Protein AF-0000000087414644 (afdb_homodimer)

Solvent-accessible surface area (backbone atoms only — not comparable to full-atom values): 8503 Å² total; per-residue (Å²): 113,46,77,43,78,30,45,69,68,51,46,52,49,50,47,50,51,42,51,56,50,46,52,53,48,53,55,55,66,68,45,79,85,58,54,67,71,58,48,52,53,49,48,51,51,44,53,54,42,49,58,56,45,50,76,70,46,53,71,77,68,46,52,81,67,62,72,77,77,73,81,121,115,48,79,45,80,29,45,67,68,53,47,52,49,50,48,51,49,44,50,55,49,46,52,51,48,53,56,54,67,68,46,81,84,57,54,68,70,58,48,51,53,49,49,52,49,46,52,54,42,49,56,55,45,50,76,73,46,52,72,76,69,46,52,83,66,61,71,77,76,74,80,120

pLDDT: mean 89.28, std 12.66, range [32.34, 97.5]

Sequence (144 aa):
MMGFLFSARECSEIKYLIRKELEEVLFDLSDYRTDEMVRKAMEQRYHILFKMYARFVSPKELTKYIRNKKYKMMGFLFSARECSEIKYLIRKELEEVLFDLSDYRTDEMVRKAMEQRYHILFKMYARFVSPKELTKYIRNKKYK

Nearest PDB structures (foldseek):
  5gmk-assembly1_H  TM=8.051E-01  e=3.259E-01  Saccharomyces cerevisiae S288C
  7xnj-assembly1_A  TM=7.119E-01  e=2.516E+00  Pseudomonas aeruginosa PAO1
  5yzg-assembly1_y  TM=8.147E-01  e=5.415E+00  Homo sapiens
  8eqh-assembly1_B  TM=7.628E-01  e=6.559E+00  Homo sapiens
  5gmk-assembly1_H  TM=8.059E-01  e=3.269E-01  Saccharomyces cerevisiae S288C

Secondary structure (DSSP, 8-state):
-EEEEE-HHHHHHHHHHHHHHHHHHHHHHT-TTS-HHHHHHHHHHHHHHHHHHHTTS-HHHHGGG-------/-EEEEE-HHHHHHHHHHHHHHHHHHHHHHT-TTS-HHHHHHHHHHHHHHHHHHHTTS-HHHHGGG-------

Foldseek 3Di:
DDDDDDDPVRLVVVLVVLVVVLVVLVVVLVDPVDDPVVNVVSVVVNVVSLVVNPVNDPPVVSVVRDDDPPPD/DDDDDDDPVRLVVVLVVLVVVLVVLVVVLVDPVDDPVVNVVSVVVNVVSLVVNPVNDPPVVSVVNDDDPPPD

Radius of gyration: 17.21 Å; Cα contacts (8 Å, |Δi|>4): 95; chains: 2; bounding box: 34×58×40 Å

Organism: NCBI:txid267746

Structure (mmCIF, N/CA/C/O backbone):
data_AF-0000000087414644-model_v1
#
loop_
_entity.id
_entity.type
_entity.pdbx_description
1 polymer 'Uncharacterized protein'
#
loop_
_atom_site.group_PDB
_atom_site.id
_atom_site.type_symbol
_atom_site.label_atom_id
_atom_site.label_alt_id
_atom_site.label_comp_id
_atom_site.label_asym_id
_atom_site.label_entity_id
_atom_site.label_seq_id
_atom_site.pdbx_PDB_ins_code
_atom_site.Cartn_x
_atom_site.Cartn_y
_atom_site.Cartn_z
_atom_site.occupancy
_atom_site.B_iso_or_equiv
_atom_site.auth_seq_id
_atom_site.auth_comp_id
_atom_site.auth_asym_id
_atom_site.auth_atom_id
_atom_site.pdbx_PDB_model_num
ATOM 1 N N . MET A 1 1 ? -16.469 8.625 -5.625 1 84.06 1 MET A N 1
ATOM 2 C CA . MET A 1 1 ? -16.188 7.68 -4.543 1 84.06 1 MET A CA 1
ATOM 3 C C . MET A 1 1 ? -16.406 6.246 -5.004 1 84.06 1 MET A C 1
ATOM 5 O O . MET A 1 1 ? -17.234 5.992 -5.887 1 84.06 1 MET A O 1
ATOM 9 N N . MET A 1 2 ? -15.406 5.477 -4.629 1 84 2 MET A N 1
ATOM 10 C CA . MET A 1 2 ? -15.523 4.074 -5.004 1 84 2 MET A CA 1
ATOM 11 C C . MET A 1 2 ? -15.57 3.182 -3.768 1 84 2 MET A C 1
ATOM 13 O O . MET A 1 2 ? -14.828 3.4 -2.809 1 84 2 MET A O 1
ATOM 17 N N . GLY A 1 3 ? -16.469 2.193 -3.826 1 89.31 3 GLY A N 1
ATOM 18 C CA . GLY A 1 3 ? -16.656 1.243 -2.74 1 89.31 3 GLY A CA 1
ATOM 19 C C . GLY A 1 3 ? -15.938 -0.076 -2.98 1 89.31 3 GLY A C 1
ATOM 20 O O . GLY A 1 3 ? -15.961 -0.604 -4.094 1 89.31 3 GLY A O 1
ATOM 21 N N . PHE A 1 4 ? -15.281 -0.47 -1.993 1 87.56 4 PHE A N 1
ATOM 22 C CA . PHE A 1 4 ? -14.586 -1.749 -2.094 1 87.56 4 PHE A CA 1
ATOM 23 C C . PHE A 1 4 ? -14.93 -2.646 -0.912 1 87.56 4 PHE A C 1
ATOM 25 O O . PHE A 1 4 ? -15.156 -2.162 0.199 1 87.56 4 PHE A O 1
ATOM 32 N N . LEU A 1 5 ? -15.086 -3.902 -1.254 1 90.31 5 LEU A N 1
ATOM 33 C CA . LEU A 1 5 ? -15.219 -4.918 -0.216 1 90.31 5 LEU A CA 1
ATOM 34 C C . LEU A 1 5 ? -13.93 -5.715 -0.064 1 90.31 5 LEU A C 1
ATOM 36 O O . LEU A 1 5 ? -13.414 -6.273 -1.038 1 90.31 5 LEU A O 1
ATOM 40 N N . PHE A 1 6 ? -13.422 -5.688 1.064 1 91.81 6 PHE A N 1
ATOM 41 C CA . PHE A 1 6 ? -12.18 -6.402 1.324 1 91.81 6 PHE A CA 1
ATOM 42 C C . PHE A 1 6 ? -12.367 -7.441 2.424 1 91.81 6 PHE A C 1
ATOM 44 O O . PHE A 1 6 ? -13.094 -7.199 3.395 1 91.81 6 PHE A O 1
ATOM 51 N N . SER A 1 7 ? -11.688 -8.555 2.182 1 93.56 7 SER A N 1
ATOM 52 C CA . SER A 1 7 ? -11.625 -9.539 3.258 1 93.56 7 SER A CA 1
ATOM 53 C C . SER A 1 7 ? -10.75 -9.047 4.406 1 93.56 7 SER A C 1
ATOM 55 O O . SER A 1 7 ? -10.055 -8.031 4.277 1 93.56 7 SER A O 1
ATOM 57 N N . ALA A 1 8 ? -10.836 -9.797 5.508 1 93.5 8 ALA A N 1
ATOM 58 C CA . ALA A 1 8 ? -10 -9.438 6.648 1 93.5 8 ALA A CA 1
ATOM 59 C C . ALA A 1 8 ? -8.523 -9.438 6.273 1 93.5 8 ALA A C 1
ATOM 61 O O . ALA A 1 8 ? -7.77 -8.547 6.676 1 93.5 8 ALA A O 1
ATOM 62 N N . ARG A 1 9 ? -8.117 -10.445 5.555 1 93.75 9 ARG A N 1
ATOM 63 C CA . ARG A 1 9 ? -6.727 -10.57 5.129 1 93.75 9 ARG A CA 1
ATOM 64 C C . ARG A 1 9 ? -6.328 -9.414 4.219 1 93.75 9 ARG A C 1
ATOM 66 O O . ARG A 1 9 ? -5.254 -8.828 4.383 1 93.75 9 ARG A O 1
ATOM 73 N N . GLU A 1 10 ? -7.219 -9.047 3.297 1 94.44 10 GLU A N 1
ATOM 74 C CA . GLU A 1 10 ? -6.969 -7.926 2.396 1 94.44 10 GLU A CA 1
ATOM 75 C C . GLU A 1 10 ? -6.887 -6.609 3.164 1 94.44 10 GLU A C 1
ATOM 77 O O . GLU A 1 10 ? -6.055 -5.754 2.854 1 94.44 10 GLU A O 1
ATOM 82 N N . CYS A 1 11 ? -7.762 -6.484 4.137 1 93.94 11 CYS A N 1
ATOM 83 C CA . CYS A 1 11 ? -7.746 -5.281 4.965 1 93.94 11 CYS A CA 1
ATOM 84 C C . CYS A 1 11 ? -6.422 -5.148 5.707 1 93.94 11 CYS A C 1
ATOM 86 O O . CYS A 1 11 ? -5.859 -4.059 5.793 1 93.94 11 CYS A O 1
ATOM 88 N N . SER A 1 12 ? -6 -6.266 6.195 1 95.44 12 SER A N 1
ATOM 89 C CA . SER A 1 12 ? -4.723 -6.262 6.898 1 95.44 12 SER A CA 1
ATOM 90 C C . SER A 1 12 ? -3.58 -5.875 5.965 1 95.44 12 SER A C 1
ATOM 92 O O . SER A 1 12 ? -2.666 -5.148 6.363 1 95.44 12 SER A O 1
ATOM 94 N N . GLU A 1 13 ? -3.645 -6.301 4.699 1 95.44 13 GLU A N 1
ATOM 95 C CA . GLU A 1 13 ? -2.615 -5.965 3.723 1 95.44 13 GLU A CA 1
ATOM 96 C C . GLU A 1 13 ? -2.641 -4.477 3.383 1 95.44 13 GLU A C 1
ATOM 98 O O . GLU A 1 13 ? -1.592 -3.832 3.312 1 95.44 13 GLU A O 1
ATOM 103 N N . ILE A 1 14 ? -3.793 -3.918 3.219 1 95.81 14 ILE A N 1
ATOM 104 C CA . ILE A 1 14 ? -3.912 -2.5 2.9 1 95.81 14 I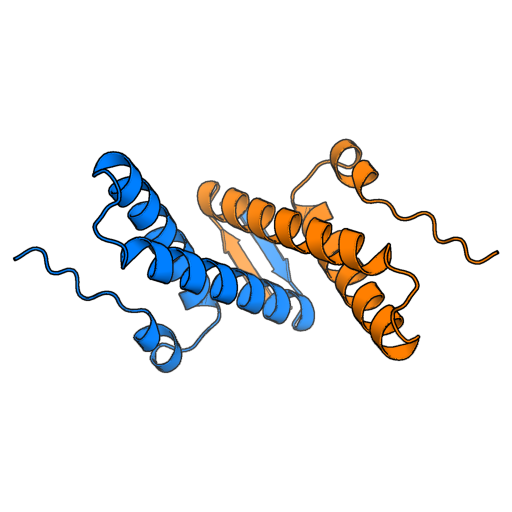LE A CA 1
ATOM 105 C C . ILE A 1 14 ? -3.369 -1.663 4.059 1 95.81 14 ILE A C 1
ATOM 107 O O . ILE A 1 14 ? -2.605 -0.719 3.844 1 95.81 14 ILE A O 1
ATOM 111 N N . LYS A 1 15 ? -3.799 -2.07 5.215 1 96.81 15 LYS A N 1
ATOM 112 C CA . LYS A 1 15 ? -3.299 -1.396 6.41 1 96.81 15 LYS A CA 1
ATOM 113 C C . LYS A 1 15 ? -1.773 -1.386 6.438 1 96.81 15 LYS A C 1
ATOM 115 O O . LYS A 1 15 ? -1.158 -0.35 6.699 1 96.81 15 LYS A O 1
ATOM 120 N N . TYR A 1 16 ? -1.232 -2.574 6.148 1 97.44 16 TYR A N 1
ATOM 121 C CA . TYR A 1 16 ? 0.219 -2.713 6.145 1 97.44 16 TYR A CA 1
ATOM 122 C C . TYR A 1 16 ? 0.853 -1.802 5.098 1 97.44 16 TYR A C 1
ATOM 124 O O . TYR A 1 16 ? 1.826 -1.102 5.383 1 97.44 16 TYR A O 1
ATOM 132 N N . LEU A 1 17 ? 0.325 -1.744 3.941 1 97.31 17 LEU A N 1
ATOM 133 C CA . LEU A 1 17 ? 0.856 -0.947 2.842 1 97.31 17 LEU A CA 1
ATOM 134 C C . LEU A 1 17 ? 0.779 0.542 3.162 1 97.31 17 LEU A C 1
ATOM 136 O O . LEU A 1 17 ? 1.732 1.284 2.914 1 97.31 17 LEU A O 1
ATOM 140 N N . ILE A 1 18 ? -0.347 0.917 3.725 1 97.5 18 ILE A N 1
ATOM 141 C CA . ILE A 1 18 ? -0.515 2.322 4.074 1 97.5 18 ILE A CA 1
ATOM 142 C C . ILE A 1 18 ? 0.5 2.713 5.145 1 97.5 18 ILE A C 1
ATOM 144 O O . ILE A 1 18 ? 1.167 3.744 5.031 1 97.5 18 ILE A O 1
ATOM 148 N N . ARG A 1 19 ? 0.61 1.85 6.133 1 96.62 19 ARG A N 1
ATOM 149 C CA . ARG A 1 19 ? 1.532 2.123 7.23 1 96.62 19 ARG A CA 1
ATOM 150 C C . ARG A 1 19 ? 2.963 2.264 6.723 1 96.62 19 ARG A C 1
ATOM 152 O O . ARG A 1 19 ? 3.664 3.211 7.082 1 96.62 19 ARG A O 1
ATOM 159 N N . LYS A 1 20 ? 3.385 1.41 5.926 1 96.44 20 LYS A N 1
ATOM 160 C CA . LYS A 1 20 ? 4.73 1.434 5.355 1 96.44 20 LYS A CA 1
ATOM 161 C C . LYS A 1 20 ? 4.977 2.725 4.582 1 96.44 20 LYS A C 1
ATOM 163 O O . LYS A 1 20 ? 6.031 3.348 4.723 1 96.44 20 LYS A O 1
ATOM 168 N N . GLU A 1 21 ? 4.043 3.121 3.799 1 96.06 21 GLU A N 1
ATOM 169 C CA . GLU A 1 21 ? 4.184 4.328 2.986 1 96.06 21 GLU A CA 1
ATOM 170 C C . GLU A 1 21 ? 4.156 5.582 3.854 1 96.06 21 GLU A C 1
ATOM 172 O O . GLU A 1 21 ? 4.914 6.523 3.617 1 96.06 21 GLU A O 1
ATOM 177 N N . LEU A 1 22 ? 3.221 5.504 4.805 1 95.88 22 LEU A N 1
ATOM 178 C CA . LEU A 1 22 ? 3.111 6.633 5.723 1 95.88 22 LEU A CA 1
ATOM 179 C C . LEU A 1 22 ? 4.43 6.867 6.457 1 95.88 22 LEU A C 1
ATOM 181 O O . LEU A 1 22 ? 4.898 8 6.555 1 95.88 22 LEU A O 1
ATOM 185 N N . GLU A 1 23 ? 5.09 5.867 6.855 1 95.31 23 GLU A N 1
ATOM 186 C CA . GLU A 1 23 ? 6.375 5.965 7.543 1 95.31 23 GLU A CA 1
ATOM 187 C C . GLU A 1 23 ? 7.465 6.488 6.609 1 95.31 23 GLU A C 1
ATOM 189 O O . GLU A 1 23 ? 8.32 7.273 7.02 1 95.31 23 GLU A O 1
ATOM 194 N N . GLU A 1 24 ? 7.418 6.059 5.426 1 94.94 24 GLU A N 1
ATOM 195 C CA . GLU A 1 24 ? 8.383 6.531 4.438 1 94.94 24 GLU A CA 1
ATOM 196 C C . GLU A 1 24 ? 8.227 8.031 4.191 1 94.94 24 GLU A C 1
ATOM 198 O O . GLU A 1 24 ? 9.219 8.758 4.145 1 94.94 24 GLU A O 1
ATOM 203 N N . VAL A 1 25 ? 7.008 8.445 4.066 1 94.56 25 VAL A N 1
ATOM 204 C CA . VAL A 1 25 ? 6.746 9.859 3.807 1 94.56 25 VAL A CA 1
ATOM 205 C C . VAL A 1 25 ? 7.148 10.688 5.023 1 94.56 25 VAL A C 1
ATOM 207 O O . VAL A 1 25 ? 7.754 11.75 4.883 1 94.56 25 VAL A O 1
ATOM 210 N N . LEU A 1 26 ? 6.848 10.219 6.172 1 91.75 26 LEU A N 1
ATOM 211 C CA . LEU A 1 26 ? 7.207 10.914 7.402 1 91.75 26 LEU A CA 1
ATOM 212 C C . LEU A 1 26 ? 8.719 11.062 7.523 1 91.75 26 LEU A C 1
ATOM 214 O O . LEU A 1 26 ? 9.219 12.117 7.926 1 91.75 26 LEU A O 1
ATOM 218 N N . PHE A 1 27 ? 9.32 10 7.188 1 92.94 27 PHE A N 1
ATOM 219 C CA . PHE A 1 27 ? 10.781 10.031 7.227 1 92.94 27 PHE A CA 1
ATOM 220 C C . PHE A 1 27 ? 11.328 11.078 6.273 1 92.94 27 PHE A C 1
ATOM 222 O O . PHE A 1 27 ? 12.227 11.844 6.633 1 92.94 27 PHE A O 1
ATOM 229 N N . ASP A 1 28 ? 10.836 11.133 5.094 1 92.62 28 ASP A N 1
ATOM 230 C CA . ASP A 1 28 ? 11.273 12.094 4.082 1 92.62 28 ASP A CA 1
ATOM 231 C C . ASP A 1 28 ? 10.984 13.523 4.516 1 92.62 28 ASP A C 1
ATOM 233 O O . ASP A 1 28 ? 11.75 14.438 4.211 1 92.62 28 ASP A O 1
ATOM 237 N N . LEU A 1 29 ? 9.875 13.68 5.129 1 90.44 29 LEU A N 1
ATOM 238 C CA . LEU A 1 29 ? 9.445 15.008 5.562 1 90.44 29 LEU A CA 1
ATOM 239 C C . LEU A 1 29 ? 10.336 15.523 6.691 1 90.44 29 LEU A C 1
ATOM 241 O O . LEU A 1 29 ? 10.398 16.734 6.938 1 90.44 29 LEU A O 1
ATOM 245 N N . SER A 1 30 ? 10.945 14.625 7.328 1 86.56 30 SER A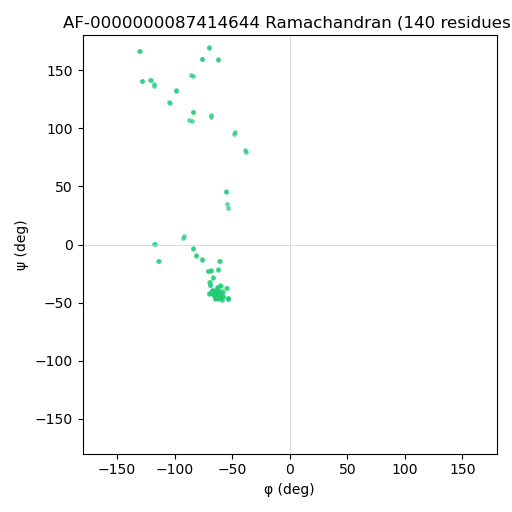 N 1
ATOM 246 C CA . SER A 1 30 ? 11.836 15.016 8.414 1 86.56 30 SER A CA 1
ATOM 247 C C . SER A 1 30 ? 13.148 15.57 7.875 1 86.56 30 SER A C 1
ATOM 249 O O . SER A 1 30 ? 13.922 16.188 8.609 1 86.56 30 SER A O 1
ATOM 251 N N . ASP A 1 31 ? 13.352 15.336 6.551 1 80.44 31 ASP A N 1
ATOM 252 C CA . ASP A 1 31 ? 14.531 15.875 5.887 1 80.44 31 ASP A CA 1
ATOM 253 C C . ASP A 1 31 ? 14.305 17.312 5.438 1 80.44 31 ASP A C 1
ATOM 255 O O . ASP A 1 31 ? 13.523 17.562 4.523 1 80.44 31 ASP A O 1
ATOM 259 N N . TYR A 1 32 ? 14.992 18.234 5.98 1 75 32 TYR A N 1
ATOM 260 C CA . TYR A 1 32 ? 14.773 19.672 5.805 1 75 32 TYR A CA 1
ATOM 261 C C . TYR A 1 32 ? 15.453 20.172 4.539 1 75 32 TYR A C 1
ATOM 263 O O . TYR A 1 32 ? 15.258 21.312 4.133 1 75 32 TYR A O 1
ATOM 271 N N . ARG A 1 33 ? 16.141 19.312 3.918 1 83.31 33 ARG A N 1
ATOM 272 C CA . ARG A 1 33 ? 16.906 19.812 2.779 1 83.31 33 ARG A CA 1
ATOM 273 C C . ARG A 1 33 ? 16.109 19.703 1.487 1 83.31 33 ARG A C 1
ATOM 275 O O . ARG A 1 33 ? 16.609 20.047 0.412 1 83.31 33 ARG A O 1
ATOM 282 N N . THR A 1 34 ? 14.82 19.328 1.637 1 83.12 34 THR A N 1
ATOM 283 C CA . THR A 1 34 ? 14 19.203 0.44 1 83.12 34 THR A CA 1
ATOM 284 C C . THR A 1 34 ? 13.398 20.547 0.042 1 83.12 34 THR A C 1
ATOM 286 O O . THR A 1 34 ? 13.148 21.391 0.896 1 83.12 34 THR A O 1
ATOM 289 N N . ASP A 1 35 ? 13.219 20.859 -1.224 1 89.25 35 ASP A N 1
ATOM 290 C CA . ASP A 1 35 ? 12.602 22.094 -1.708 1 89.25 35 ASP A CA 1
ATOM 291 C C . ASP A 1 35 ? 11.148 22.203 -1.239 1 89.25 35 ASP A C 1
ATOM 293 O O . ASP A 1 35 ? 10.5 21.188 -0.988 1 89.25 35 ASP A O 1
ATOM 297 N N .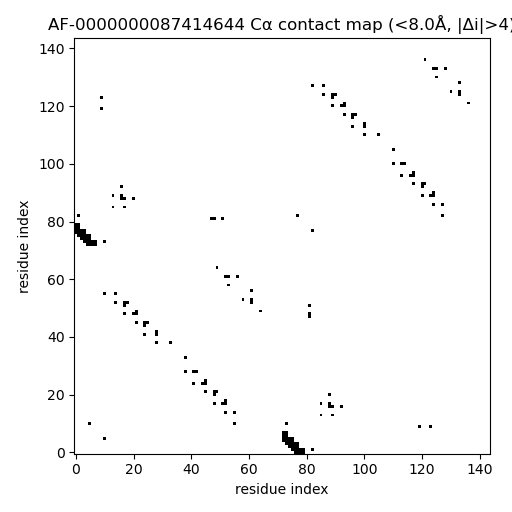 GLU A 1 36 ? 10.688 23.391 -1.244 1 90.38 36 GLU A N 1
ATOM 298 C CA . GLU A 1 36 ? 9.375 23.688 -0.685 1 90.38 36 GLU A CA 1
ATOM 299 C C . GLU A 1 36 ? 8.266 23 -1.482 1 90.38 36 GLU A C 1
ATOM 301 O O . GLU A 1 36 ? 7.301 22.5 -0.906 1 90.38 36 GLU A O 1
ATOM 306 N N . MET A 1 37 ? 8.383 23.047 -2.748 1 92.19 37 MET A N 1
ATOM 307 C CA . MET A 1 37 ? 7.363 22.453 -3.598 1 92.19 37 MET A CA 1
ATOM 308 C C . MET A 1 37 ? 7.262 20.953 -3.35 1 92.19 37 MET A C 1
ATOM 310 O O . MET A 1 37 ? 6.16 20.406 -3.273 1 92.19 37 MET A O 1
ATOM 314 N N . VAL A 1 38 ? 8.43 20.344 -3.213 1 91.06 38 VAL A N 1
ATOM 315 C CA . VAL A 1 38 ? 8.469 18.906 -2.951 1 91.06 38 VAL A CA 1
ATOM 316 C C . VAL A 1 38 ? 7.906 18.609 -1.562 1 91.06 38 VAL A C 1
ATOM 318 O O . VAL A 1 38 ? 7.141 17.656 -1.382 1 91.06 38 VAL A O 1
ATOM 321 N N . ARG A 1 39 ? 8.227 19.422 -0.677 1 91.62 39 ARG A N 1
ATOM 322 C CA . ARG A 1 39 ? 7.73 19.266 0.689 1 91.62 39 ARG A CA 1
ATOM 323 C C . ARG A 1 39 ? 6.211 19.344 0.734 1 91.62 39 ARG A C 1
ATOM 325 O O . ARG A 1 39 ? 5.559 18.531 1.383 1 91.62 39 ARG A O 1
ATOM 332 N N . LYS A 1 40 ? 5.707 2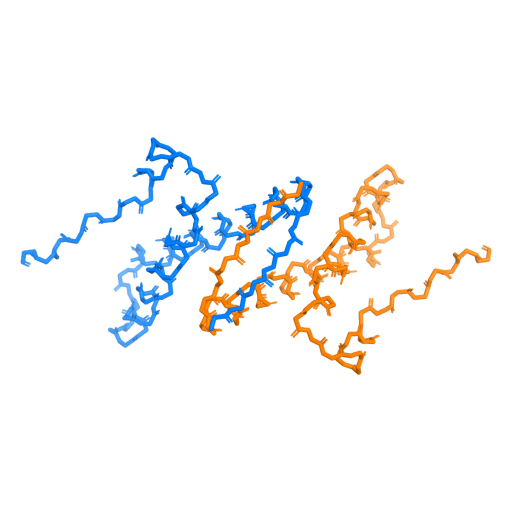0.281 0.052 1 93.81 40 LYS A N 1
ATOM 333 C CA . LYS A 1 40 ? 4.258 20.453 -0.005 1 93.81 40 LYS A CA 1
ATOM 334 C C . LYS A 1 40 ? 3.586 19.234 -0.621 1 93.81 40 LYS A C 1
ATOM 336 O O . LYS A 1 40 ? 2.533 18.797 -0.152 1 93.81 40 LYS A O 1
ATOM 341 N N . ALA A 1 41 ? 4.207 18.75 -1.6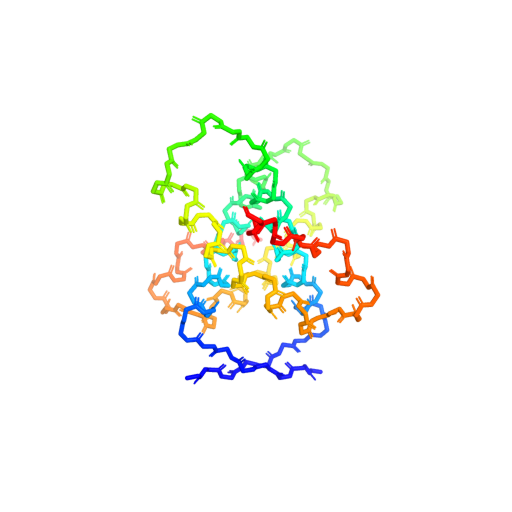32 1 92.69 41 ALA A N 1
ATOM 342 C CA . ALA A 1 41 ? 3.672 17.547 -2.275 1 92.69 41 ALA A CA 1
ATOM 343 C C . ALA A 1 41 ? 3.668 16.359 -1.313 1 92.69 41 ALA A C 1
ATOM 345 O O . ALA A 1 41 ? 2.705 15.594 -1.271 1 92.69 41 ALA A O 1
ATOM 346 N N . MET A 1 42 ? 4.727 16.281 -0.535 1 93.38 42 MET A N 1
ATOM 347 C CA . MET A 1 42 ? 4.848 15.188 0.426 1 93.38 42 MET A CA 1
ATOM 348 C C . MET A 1 42 ? 3.832 15.336 1.552 1 93.38 42 MET A C 1
ATOM 350 O O . MET A 1 42 ? 3.264 14.344 2.016 1 93.38 42 MET A O 1
ATOM 354 N N . GLU A 1 43 ? 3.607 16.5 1.864 1 93.44 43 GLU A N 1
ATOM 355 C CA . GLU A 1 43 ? 2.617 16.766 2.902 1 93.44 43 GLU A CA 1
ATOM 356 C C . GLU A 1 43 ? 1.216 16.375 2.441 1 93.44 43 GLU A C 1
ATOM 358 O O . GLU A 1 43 ? 0.439 15.812 3.213 1 93.44 43 GLU A O 1
ATOM 363 N N . GLN A 1 44 ? 0.934 16.688 1.274 1 94.44 44 GLN A N 1
ATOM 364 C CA . GLN A 1 44 ? -0.361 16.297 0.721 1 94.44 44 GLN A CA 1
ATOM 365 C C . GLN A 1 44 ? -0.539 14.781 0.734 1 94.44 44 GLN A C 1
ATOM 367 O O . GLN A 1 44 ? -1.604 14.281 1.094 1 94.44 44 GLN A O 1
ATOM 372 N N . ARG A 1 45 ? 0.484 14.18 0.349 1 94.31 45 ARG A N 1
ATOM 373 C CA . ARG A 1 45 ? 0.443 12.719 0.368 1 94.31 45 ARG A CA 1
ATOM 374 C C . ARG A 1 45 ? 0.291 12.195 1.792 1 94.31 45 ARG A C 1
ATOM 376 O O . ARG A 1 45 ? -0.45 11.242 2.031 1 94.31 45 ARG A O 1
ATOM 383 N N . TYR A 1 46 ? 1.003 12.781 2.637 1 96.25 46 TYR A N 1
ATOM 384 C CA . TYR A 1 46 ? 0.88 12.43 4.047 1 96.25 46 TYR A CA 1
ATOM 385 C C . TYR A 1 46 ? -0.569 12.523 4.508 1 96.25 46 TYR A C 1
ATOM 387 O O . TYR A 1 46 ? -1.091 11.594 5.133 1 96.25 46 TYR A O 1
ATOM 395 N N . HIS A 1 47 ? -1.215 13.625 4.145 1 95.69 47 HIS A N 1
ATOM 396 C CA . HIS A 1 47 ? -2.59 13.844 4.578 1 95.69 47 HIS A CA 1
ATOM 397 C C . HIS A 1 47 ? -3.52 12.766 4.027 1 95.69 47 HIS A C 1
ATOM 399 O O . HIS A 1 47 ? -4.383 12.258 4.746 1 95.69 47 HIS A O 1
ATOM 405 N N . ILE A 1 48 ? -3.322 12.422 2.848 1 96.56 48 ILE A N 1
ATOM 406 C CA . ILE A 1 48 ? -4.156 11.406 2.213 1 96.56 48 ILE A CA 1
ATOM 407 C C . ILE A 1 48 ? -3.947 10.062 2.902 1 96.56 48 ILE A C 1
ATOM 409 O O . ILE A 1 48 ? -4.914 9.391 3.271 1 96.56 48 ILE A O 1
ATOM 413 N N . LEU A 1 49 ? -2.748 9.695 3.127 1 96.94 49 LEU A N 1
ATOM 414 C CA . LEU A 1 49 ? -2.408 8.414 3.744 1 96.94 49 LEU A CA 1
ATOM 415 C C . LEU A 1 49 ? -2.906 8.359 5.184 1 96.94 49 LEU A C 1
ATOM 417 O O . LEU A 1 49 ? -3.43 7.332 5.625 1 96.94 49 LEU A O 1
ATOM 421 N N . PHE A 1 50 ? -2.74 9.43 5.758 1 96.88 50 PHE A N 1
ATOM 422 C CA . PHE A 1 50 ? -3.156 9.531 7.152 1 96.88 50 PHE A CA 1
ATOM 423 C C . PHE A 1 50 ? -4.656 9.305 7.289 1 96.88 50 PHE A C 1
ATOM 425 O O . PHE A 1 50 ? -5.098 8.523 8.133 1 96.88 50 PHE A O 1
ATOM 432 N N . LYS A 1 51 ? -5.348 9.945 6.469 1 95.69 51 LYS A N 1
ATOM 433 C CA . LYS A 1 51 ? -6.801 9.789 6.488 1 95.69 51 LYS A CA 1
ATOM 434 C C . LYS A 1 51 ? -7.207 8.359 6.164 1 95.69 51 LYS A C 1
ATOM 436 O O . LYS A 1 51 ? -8.133 7.816 6.777 1 95.69 51 LYS A O 1
ATOM 441 N N . MET A 1 52 ? -6.559 7.785 5.27 1 95.38 52 MET A N 1
ATOM 442 C CA . MET A 1 52 ? -6.848 6.395 4.922 1 95.38 52 MET A CA 1
ATOM 443 C C . MET A 1 52 ? -6.52 5.465 6.082 1 95.38 52 MET A C 1
ATOM 445 O O . MET A 1 52 ? -7.309 4.578 6.414 1 95.38 52 MET A O 1
ATOM 449 N N . TYR A 1 53 ? -5.379 5.723 6.656 1 96.56 53 TYR A N 1
ATOM 450 C CA . TYR A 1 53 ? -4.914 4.887 7.758 1 96.56 53 TYR A CA 1
ATOM 451 C C . TYR A 1 53 ? -5.902 4.914 8.914 1 96.56 53 TYR A C 1
ATOM 453 O O . TYR A 1 53 ? -6.113 3.898 9.586 1 96.56 53 TYR A O 1
ATOM 461 N N . ALA A 1 54 ? -6.484 6.047 9.094 1 95.56 54 ALA A N 1
ATOM 462 C CA . ALA A 1 54 ? -7.418 6.254 10.195 1 95.56 54 ALA A CA 1
ATOM 463 C C . ALA A 1 54 ? -8.633 5.336 10.062 1 95.56 54 ALA A C 1
ATOM 465 O O . ALA A 1 54 ? -9.297 5.031 11.055 1 95.56 54 ALA A O 1
ATOM 466 N N . ARG A 1 55 ? -8.898 4.879 8.938 1 93.25 55 ARG A N 1
ATOM 467 C CA . ARG A 1 55 ? -10.047 4.004 8.711 1 93.25 55 ARG A CA 1
ATOM 468 C C . ARG A 1 55 ? -9.727 2.566 9.094 1 93.25 55 ARG A C 1
ATOM 470 O O . ARG A 1 55 ? -10.625 1.732 9.219 1 93.25 55 ARG A O 1
ATOM 477 N N . PHE A 1 56 ? -8.484 2.305 9.375 1 94.31 56 PHE A N 1
ATOM 478 C CA . PHE A 1 56 ? -8.086 0.926 9.633 1 94.31 56 PHE A CA 1
ATOM 479 C C . PHE A 1 56 ? -7.637 0.753 11.078 1 94.31 56 PHE A C 1
ATOM 481 O O . PHE A 1 56 ? -7.445 -0.372 11.539 1 94.31 56 PHE A O 1
ATOM 488 N N . VAL A 1 57 ? -7.41 1.806 11.734 1 94.69 57 VAL A N 1
ATOM 489 C CA . VAL A 1 57 ? -6.793 1.683 13.047 1 94.69 57 VAL A CA 1
ATOM 490 C C . VAL A 1 57 ? -7.598 2.484 14.07 1 94.69 57 VAL A C 1
ATOM 492 O O . VAL A 1 57 ? -8.422 3.324 13.703 1 94.69 57 VAL A O 1
ATOM 495 N N . SER A 1 58 ? -7.316 2.238 15.312 1 95 58 SER A N 1
ATOM 496 C CA . SER A 1 58 ? -7.934 3.006 16.391 1 95 58 SER A CA 1
ATOM 497 C C . SER A 1 58 ? -7.297 4.387 16.516 1 95 58 SER A C 1
ATOM 499 O O . SER A 1 58 ? -6.164 4.598 16.078 1 95 58 SER A O 1
ATOM 501 N N . PRO A 1 59 ? -8 5.285 17.125 1 93.5 59 PRO A N 1
ATOM 502 C CA . PRO A 1 59 ? -7.418 6.609 17.375 1 93.5 59 PRO A CA 1
ATOM 503 C C . PRO A 1 59 ? -6.098 6.543 18.125 1 93.5 59 PRO A C 1
ATOM 505 O O . PRO A 1 59 ? -5.18 7.32 17.844 1 93.5 59 PRO A O 1
ATOM 508 N N . LYS A 1 60 ? -6 5.645 19.047 1 94.81 60 LYS A N 1
ATOM 509 C CA . LYS A 1 60 ? -4.777 5.488 19.828 1 94.81 60 LYS A CA 1
ATOM 510 C C . LYS A 1 60 ? -3.594 5.125 18.938 1 94.81 60 LYS A C 1
ATOM 512 O O . LYS A 1 60 ? -2.504 5.684 19.078 1 94.81 60 LYS A O 1
ATOM 517 N N . GLU A 1 61 ? -3.838 4.227 18.047 1 92.81 61 GLU A N 1
ATOM 518 C CA . GLU A 1 61 ? -2.795 3.803 17.125 1 92.81 61 GLU A CA 1
ATOM 519 C C . GLU A 1 61 ? -2.463 4.91 16.125 1 92.81 61 GLU A C 1
ATOM 521 O O . GLU A 1 61 ? -1.322 5.023 15.672 1 92.81 61 GLU A O 1
ATOM 526 N N . LEU A 1 62 ? -3.48 5.684 15.805 1 94.69 62 LEU A N 1
ATOM 527 C CA . LEU A 1 62 ? -3.344 6.734 14.805 1 94.69 62 LEU A CA 1
ATOM 528 C C . LEU A 1 62 ? -2.48 7.879 15.328 1 94.69 62 LEU A C 1
ATOM 530 O O . LEU A 1 62 ? -1.808 8.562 14.555 1 94.69 62 LEU A O 1
ATOM 534 N N . THR A 1 63 ? -2.334 8.086 16.625 1 93.62 63 THR A N 1
ATOM 535 C CA . THR A 1 63 ? -1.681 9.227 17.25 1 93.62 63 THR A CA 1
ATOM 536 C C . THR A 1 63 ? -0.185 9.227 16.938 1 93.62 63 THR A C 1
ATOM 538 O O . THR A 1 63 ? 0.451 10.281 16.938 1 93.62 63 THR A O 1
ATOM 541 N N . LYS A 1 64 ? 0.413 8.07 16.719 1 90.75 64 LYS A N 1
ATOM 542 C CA . LYS A 1 64 ? 1.839 7.949 16.422 1 90.75 64 LYS A CA 1
ATOM 543 C C . LYS A 1 64 ? 2.211 8.703 15.156 1 90.75 64 LYS A C 1
ATOM 545 O O . LYS A 1 64 ? 3.383 9.008 14.93 1 90.75 64 LYS A O 1
ATOM 550 N N . TYR A 1 65 ? 1.243 9.055 14.453 1 92.88 65 TYR A N 1
ATOM 551 C CA . TYR A 1 65 ? 1.515 9.656 13.156 1 92.88 65 TYR A CA 1
ATOM 552 C C . TYR A 1 65 ? 0.99 11.086 13.086 1 92.88 65 TYR A C 1
ATOM 554 O O . TYR A 1 65 ? 1.038 11.727 12.039 1 92.88 65 TYR A O 1
ATOM 562 N N . ILE A 1 66 ? 0.434 11.492 14.156 1 89.81 66 ILE A N 1
ATOM 563 C CA . ILE A 1 66 ? -0.072 12.859 14.164 1 89.81 66 ILE A CA 1
ATOM 564 C C . ILE A 1 66 ? 1.096 13.844 14.117 1 89.81 66 ILE A C 1
ATOM 566 O O . ILE A 1 66 ? 2.023 13.75 14.93 1 89.81 66 ILE A O 1
ATOM 570 N N . ARG A 1 67 ? 1.198 14.531 13.008 1 78.06 67 ARG A N 1
ATOM 571 C CA . ARG A 1 67 ? 2.209 15.578 12.875 1 78.06 67 ARG A CA 1
ATOM 572 C C . ARG A 1 67 ? 1.683 16.906 13.383 1 78.06 67 ARG A C 1
ATOM 574 O O . ARG A 1 67 ? 0.511 17.234 13.188 1 78.06 67 ARG A O 1
ATOM 581 N N . ASN A 1 68 ? 2.168 17.344 14.547 1 60.47 68 ASN A N 1
ATOM 582 C CA . ASN A 1 68 ? 1.873 18.688 15.039 1 60.47 68 ASN A CA 1
ATOM 583 C C . ASN A 1 68 ? 2.111 19.75 13.961 1 60.47 68 ASN A C 1
ATOM 585 O O . ASN A 1 68 ? 3.139 19.719 13.281 1 60.47 68 ASN A O 1
ATOM 589 N N . LYS A 1 69 ? 1.159 20.219 13.18 1 55.44 69 LYS A N 1
ATOM 590 C CA . LYS A 1 69 ? 1.302 21.422 12.375 1 55.44 69 LYS A CA 1
ATOM 591 C C . LYS A 1 69 ? 2.092 22.5 13.117 1 55.44 69 LYS A C 1
ATOM 593 O O . LYS A 1 69 ? 1.706 22.906 14.211 1 55.44 69 LYS A O 1
ATOM 598 N N . LYS A 1 70 ? 3.297 22.516 13.211 1 47 70 LYS A N 1
ATOM 599 C CA . LYS A 1 70 ? 3.875 23.766 13.672 1 47 70 LYS A CA 1
ATOM 600 C C . LYS A 1 70 ? 3.398 24.938 12.82 1 47 70 LYS A C 1
ATOM 602 O O . LYS A 1 70 ? 3.906 25.172 11.719 1 47 70 LYS A O 1
ATOM 607 N N . TYR A 1 71 ? 2.387 25.203 12.203 1 40.97 71 TYR A N 1
ATOM 608 C CA . TYR A 1 71 ? 2.148 26.547 11.703 1 40.97 71 TYR A CA 1
ATOM 609 C C . TYR A 1 71 ? 2.234 27.562 12.836 1 40.97 71 TYR A C 1
ATOM 611 O O . TYR A 1 71 ? 1.259 27.781 13.562 1 40.97 71 TYR A O 1
ATOM 619 N N . LYS A 1 72 ? 3.252 27.594 13.805 1 32.84 72 LYS A N 1
ATOM 620 C CA . LYS A 1 72 ? 3.441 28.969 14.266 1 32.84 72 LYS A CA 1
ATOM 621 C C . LYS A 1 72 ? 4.117 29.812 13.188 1 32.84 72 LYS A C 1
ATOM 623 O O . LYS A 1 72 ? 5.035 29.344 12.516 1 32.84 72 LYS A O 1
ATOM 628 N N . MET B 1 1 ? -15.906 -9.398 5.809 1 85.12 1 MET B N 1
ATOM 629 C CA . MET B 1 1 ? -15.711 -8.445 4.723 1 85.12 1 MET B CA 1
ATOM 630 C C . MET B 1 1 ? -15.977 -7.02 5.203 1 85.12 1 MET B C 1
ATOM 632 O O . MET B 1 1 ? -16.781 -6.805 6.105 1 85.12 1 MET B O 1
ATOM 636 N N . MET B 1 2 ? -15.023 -6.184 4.797 1 84.38 2 MET B N 1
ATOM 637 C CA . MET B 1 2 ? -15.18 -4.785 5.184 1 84.38 2 MET B CA 1
ATOM 638 C C . MET B 1 2 ? -15.312 -3.893 3.953 1 84.38 2 MET B C 1
ATOM 640 O O . MET B 1 2 ? -14.578 -4.066 2.977 1 84.38 2 MET B O 1
ATOM 644 N N . GLY B 1 3 ? -16.266 -2.953 4.047 1 89.38 3 GLY B N 1
ATOM 645 C CA . GLY B 1 3 ? -16.516 -2.01 2.971 1 89.38 3 GLY B CA 1
ATOM 646 C C . GLY B 1 3 ? -15.867 -0.657 3.193 1 89.38 3 GLY B C 1
ATOM 647 O O . GLY B 1 3 ? -15.891 -0.129 4.309 1 89.38 3 GLY B O 1
ATOM 648 N N . PHE B 1 4 ? -15.242 -0.231 2.191 1 87.81 4 PHE B N 1
ATOM 649 C CA . PHE B 1 4 ? -14.609 1.08 2.273 1 87.81 4 PHE B CA 1
ATOM 650 C C . PHE B 1 4 ? -15.023 1.958 1.1 1 87.81 4 PHE B C 1
ATOM 652 O O . PHE B 1 4 ? -15.25 1.461 -0.005 1 87.81 4 PHE B O 1
ATOM 659 N N . LEU B 1 5 ? -15.219 3.199 1.441 1 90.25 5 LEU B N 1
ATOM 660 C CA . LEU B 1 5 ? -15.43 4.203 0.406 1 90.25 5 LEU B CA 1
ATOM 661 C C . LEU B 1 5 ? -14.18 5.059 0.217 1 90.25 5 LEU B C 1
ATOM 663 O O . LEU B 1 5 ? -13.664 5.629 1.179 1 90.25 5 LEU B O 1
ATOM 667 N N . PHE B 1 6 ? -13.703 5.07 -0.922 1 91.75 6 PHE B N 1
ATOM 668 C CA . PHE B 1 6 ? -12.508 5.844 -1.218 1 91.75 6 PHE B CA 1
ATOM 669 C C . PHE B 1 6 ? -12.781 6.867 -2.312 1 91.75 6 PHE B C 1
ATOM 671 O O . PHE B 1 6 ? -13.516 6.59 -3.262 1 91.75 6 PHE B O 1
ATOM 678 N N . SER B 1 7 ? -12.148 8.016 -2.076 1 93.5 7 SER B N 1
ATOM 679 C CA . SER B 1 7 ? -12.172 9 -3.152 1 93.5 7 SER B CA 1
ATOM 680 C C . SER B 1 7 ? -11.305 8.555 -4.328 1 93.5 7 SER B C 1
ATOM 682 O O . SER B 1 7 ? -10.555 7.582 -4.223 1 93.5 7 SER B O 1
ATOM 684 N N . ALA B 1 8 ? -11.453 9.305 -5.426 1 93.44 8 ALA B N 1
ATOM 685 C CA . ALA B 1 8 ? -10.641 8.984 -6.594 1 93.44 8 ALA B CA 1
ATOM 686 C C . ALA B 1 8 ? -9.148 9.062 -6.262 1 93.44 8 ALA B C 1
ATOM 688 O O . ALA B 1 8 ? -8.367 8.211 -6.688 1 93.44 8 ALA B O 1
ATOM 689 N N . ARG B 1 9 ? -8.773 10.086 -5.547 1 93.69 9 ARG B N 1
ATOM 690 C CA . ARG B 1 9 ? -7.379 10.281 -5.164 1 93.69 9 ARG B CA 1
ATOM 691 C C . ARG B 1 9 ? -6.898 9.141 -4.266 1 93.69 9 ARG B C 1
ATOM 693 O O . ARG B 1 9 ? -5.801 8.617 -4.461 1 93.69 9 ARG B O 1
ATOM 700 N N . GLU B 1 10 ? -7.738 8.742 -3.338 1 94.38 10 GLU B N 1
ATOM 701 C CA . GLU B 1 10 ? -7.406 7.629 -2.447 1 94.38 10 GLU B CA 1
ATOM 702 C C . GLU B 1 10 ? -7.281 6.32 -3.219 1 94.38 10 GLU B C 1
ATOM 704 O O . GLU B 1 10 ? -6.398 5.512 -2.938 1 94.38 10 GLU B O 1
ATOM 709 N N . CYS B 1 11 ? -8.18 6.156 -4.164 1 93.88 11 CYS B N 1
ATOM 710 C CA . CYS B 1 11 ? -8.133 4.957 -4.992 1 93.88 11 CYS B CA 1
ATOM 711 C C . CYS B 1 11 ? -6.824 4.891 -5.773 1 93.88 11 CYS B C 1
ATOM 713 O O . CYS B 1 11 ? -6.207 3.828 -5.871 1 93.88 11 CYS B O 1
ATOM 715 N N . SER B 1 12 ? -6.48 6.02 -6.273 1 95.38 12 SER B N 1
ATOM 716 C CA . SER B 1 12 ? -5.223 6.082 -7.012 1 95.38 12 SER B CA 1
ATOM 717 C C . SER B 1 12 ? -4.035 5.754 -6.113 1 95.38 12 SER B C 1
ATOM 719 O O . SER B 1 12 ? -3.098 5.078 -6.539 1 95.38 12 SER B O 1
ATOM 721 N N . GLU B 1 13 ? -4.086 6.18 -4.855 1 95.31 13 GLU B N 1
ATOM 722 C CA . GLU B 1 13 ? -3.014 5.895 -3.908 1 95.31 13 GLU B CA 1
ATOM 723 C C . GLU B 1 13 ? -2.953 4.41 -3.57 1 95.31 13 GLU B C 1
ATOM 725 O O . GLU B 1 13 ? -1.871 3.818 -3.531 1 95.31 13 GLU B O 1
ATOM 730 N N . ILE B 1 14 ? -4.07 3.797 -3.373 1 95.81 14 ILE B N 1
ATOM 731 C CA . ILE B 1 14 ? -4.109 2.375 -3.051 1 95.81 14 ILE B CA 1
ATOM 732 C C . ILE B 1 14 ? -3.559 1.565 -4.223 1 95.81 14 ILE B C 1
ATOM 734 O O . ILE B 1 14 ? -2.74 0.662 -4.031 1 95.81 14 ILE B O 1
ATOM 738 N N . LYS B 1 15 ? -4.039 1.941 -5.363 1 96.69 15 LYS B N 1
ATOM 739 C CA . LYS B 1 15 ? -3.537 1.293 -6.574 1 96.69 15 LYS B CA 1
ATOM 740 C C . LYS B 1 15 ? -2.014 1.36 -6.641 1 96.69 15 LYS B C 1
ATOM 742 O O . LYS B 1 15 ? -1.355 0.356 -6.922 1 96.69 15 LYS B O 1
ATOM 747 N N . TYR B 1 16 ? -1.517 2.578 -6.375 1 97.38 16 TYR B N 1
ATOM 748 C CA . TYR B 1 16 ? -0.074 2.791 -6.406 1 97.38 16 TYR B CA 1
ATOM 749 C C . TYR B 1 16 ? 0.631 1.914 -5.379 1 97.38 16 TYR B C 1
ATOM 751 O O . TYR B 1 16 ? 1.631 1.263 -5.691 1 97.38 16 TYR B O 1
ATOM 759 N N . LEU B 1 17 ? 0.136 1.828 -4.203 1 97.31 17 LEU B N 1
ATOM 760 C CA . LEU B 1 17 ? 0.736 1.059 -3.119 1 97.31 17 LEU B CA 1
ATOM 761 C C . LEU B 1 17 ? 0.727 -0.432 -3.439 1 97.31 17 LEU B C 1
ATOM 763 O O . LEU B 1 17 ? 1.723 -1.125 -3.219 1 97.31 17 LEU B O 1
ATOM 767 N N . ILE B 1 18 ? -0.397 -0.867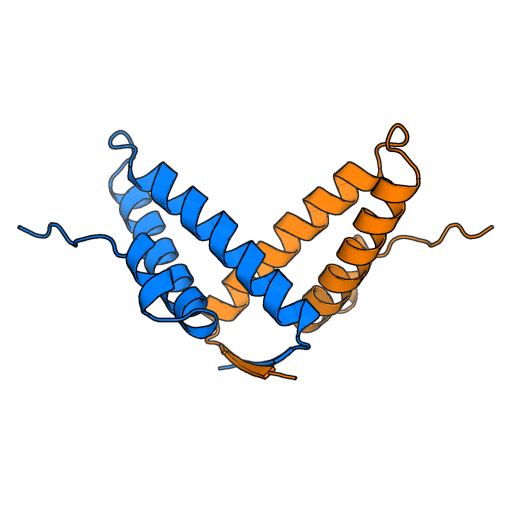 -3.967 1 97.5 18 ILE B N 1
ATOM 768 C CA . ILE B 1 18 ? -0.501 -2.281 -4.312 1 97.5 18 ILE B CA 1
ATOM 769 C C . ILE B 1 18 ? 0.504 -2.619 -5.41 1 97.5 18 ILE B C 1
ATOM 771 O O . ILE B 1 18 ? 1.225 -3.615 -5.316 1 97.5 18 ILE B O 1
ATOM 775 N N . ARG B 1 19 ? 0.534 -1.754 -6.41 1 96.5 19 ARG B N 1
ATOM 776 C CA . ARG B 1 19 ? 1.44 -1.981 -7.531 1 96.5 19 ARG B CA 1
ATOM 777 C C . ARG B 1 19 ? 2.889 -2.049 -7.059 1 96.5 19 ARG B C 1
ATOM 779 O O . ARG B 1 19 ? 3.629 -2.959 -7.438 1 96.5 19 ARG B O 1
ATOM 786 N N . LYS B 1 20 ? 3.295 -1.162 -6.277 1 96.44 20 LYS B N 1
ATOM 787 C CA . LYS B 1 20 ? 4.652 -1.116 -5.738 1 96.44 20 LYS B CA 1
ATOM 788 C C . LYS B 1 20 ? 4.984 -2.393 -4.973 1 96.44 20 LYS B C 1
ATOM 790 O O . LYS B 1 20 ? 6.066 -2.961 -5.141 1 96.44 20 LYS B O 1
ATOM 795 N N . GLU B 1 21 ? 4.098 -2.838 -4.164 1 95.88 21 GLU B N 1
ATOM 796 C CA . GLU B 1 21 ? 4.32 -4.035 -3.359 1 95.88 21 GLU B CA 1
ATOM 797 C C . GLU B 1 21 ? 4.336 -5.289 -4.23 1 95.88 21 GLU B C 1
ATOM 799 O O . GLU B 1 21 ? 5.148 -6.191 -4.012 1 95.88 21 GLU B O 1
ATOM 804 N N . LEU B 1 22 ? 3.373 -5.266 -5.152 1 95.69 22 LEU B N 1
ATOM 805 C CA . LEU B 1 22 ? 3.301 -6.398 -6.07 1 95.69 22 LEU B CA 1
ATOM 806 C C . LEU B 1 22 ? 4.609 -6.562 -6.836 1 95.69 22 LEU B C 1
ATOM 808 O O . LEU B 1 22 ? 5.137 -7.672 -6.941 1 95.69 22 LEU B O 1
ATOM 812 N N . GLU B 1 23 ? 5.199 -5.531 -7.262 1 95.12 23 GLU B N 1
ATOM 813 C CA . GLU B 1 23 ? 6.469 -5.562 -7.977 1 95.12 23 GLU B CA 1
ATOM 814 C C . GLU B 1 23 ? 7.602 -6.031 -7.07 1 95.12 23 GLU B C 1
ATOM 816 O O . GLU B 1 23 ? 8.484 -6.777 -7.508 1 95.12 23 GLU B O 1
ATOM 821 N N . GLU B 1 24 ? 7.574 -5.609 -5.887 1 94.75 24 GLU B N 1
ATOM 822 C CA . GLU B 1 24 ? 8.586 -6.035 -4.922 1 94.75 24 GLU B CA 1
ATOM 823 C C . GLU B 1 24 ? 8.516 -7.539 -4.672 1 94.75 24 GLU B C 1
ATOM 825 O O . GLU B 1 24 ? 9.539 -8.219 -4.652 1 94.75 24 GLU B O 1
ATOM 830 N N . VAL B 1 25 ? 7.312 -8.016 -4.516 1 94.44 25 VAL B N 1
ATOM 831 C CA . VAL B 1 25 ? 7.129 -9.438 -4.254 1 94.44 25 VAL B CA 1
ATOM 832 C C . VAL B 1 25 ? 7.539 -10.25 -5.48 1 94.44 25 VAL B C 1
ATOM 834 O O . VAL B 1 25 ? 8.195 -11.281 -5.359 1 94.44 25 VAL B O 1
ATOM 837 N N . LEU B 1 26 ? 7.191 -9.789 -6.629 1 91.38 26 LEU B N 1
ATOM 838 C CA . LEU B 1 26 ? 7.555 -10.469 -7.867 1 91.38 26 LEU B CA 1
ATOM 839 C C . LEU B 1 26 ? 9.07 -10.539 -8.023 1 91.38 26 LEU B C 1
ATOM 841 O O . LEU B 1 26 ? 9.609 -11.57 -8.438 1 91.38 26 LEU B O 1
ATOM 845 N N . PHE B 1 27 ? 9.633 -9.453 -7.699 1 92.69 27 PHE B N 1
ATOM 846 C CA . PHE B 1 27 ? 11.094 -9.406 -7.77 1 92.69 27 PHE B CA 1
ATOM 847 C C . PHE B 1 27 ? 11.711 -10.43 -6.824 1 92.69 27 PHE B C 1
ATOM 849 O O . PHE B 1 27 ? 12.641 -11.148 -7.203 1 92.69 27 PHE B O 1
ATOM 856 N N . ASP B 1 28 ? 11.234 -10.508 -5.645 1 92.44 28 ASP B N 1
ATOM 857 C CA . ASP B 1 28 ? 11.742 -11.438 -4.641 1 92.44 28 ASP B CA 1
ATOM 858 C C . ASP B 1 28 ? 11.516 -12.883 -5.07 1 92.44 28 ASP B C 1
ATOM 860 O O . ASP B 1 28 ? 12.336 -13.758 -4.785 1 92.44 28 ASP B O 1
ATOM 864 N N . LEU B 1 29 ? 10.398 -13.102 -5.656 1 90.25 29 LEU B N 1
ATOM 865 C CA . LEU B 1 29 ? 10.031 -14.445 -6.082 1 90.25 29 LEU B CA 1
AT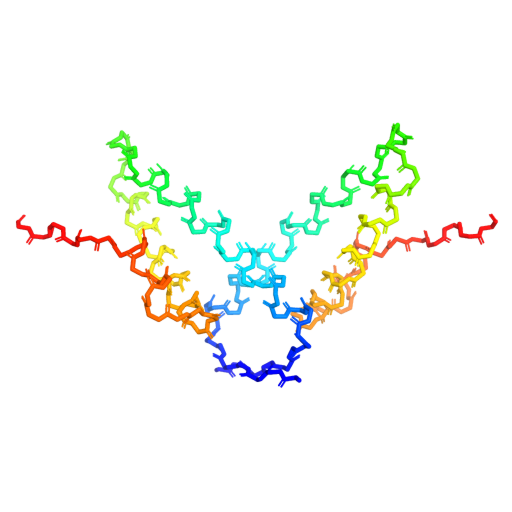OM 866 C C . LEU B 1 29 ? 10.922 -14.914 -7.227 1 90.25 29 LEU B C 1
ATOM 868 O O . LEU B 1 29 ? 11.031 -16.109 -7.484 1 90.25 29 LEU B O 1
ATOM 872 N N . SER B 1 30 ? 11.469 -13.977 -7.879 1 86.31 30 SER B N 1
ATOM 873 C CA . SER B 1 30 ? 12.359 -14.328 -8.977 1 86.31 30 SER B CA 1
ATOM 874 C C . SER B 1 30 ? 13.711 -14.812 -8.469 1 86.31 30 SER B C 1
ATOM 876 O O . SER B 1 30 ? 14.484 -15.398 -9.219 1 86.31 30 SER B O 1
ATOM 878 N N . ASP B 1 31 ? 13.93 -14.578 -7.156 1 79.94 31 ASP B N 1
ATOM 879 C CA . ASP B 1 31 ? 15.156 -15.055 -6.516 1 79.94 31 ASP B CA 1
ATOM 880 C C . ASP B 1 31 ? 15.016 -16.516 -6.078 1 79.94 31 ASP B C 1
ATOM 882 O O . ASP B 1 31 ? 14.258 -16.812 -5.152 1 79.94 31 ASP B O 1
ATOM 886 N N . TYR B 1 32 ? 15.727 -17.391 -6.633 1 74.12 32 TYR B N 1
ATOM 887 C CA . TYR B 1 32 ? 15.586 -18.828 -6.469 1 74.12 32 TYR B CA 1
ATOM 888 C C . TYR B 1 32 ? 16.328 -19.312 -5.223 1 74.12 32 TYR B C 1
ATOM 890 O O . TYR B 1 32 ? 16.219 -20.469 -4.836 1 74.12 32 TYR B O 1
ATOM 898 N N . ARG B 1 33 ? 16.969 -18.422 -4.613 1 83.44 33 ARG B N 1
ATOM 899 C CA . ARG B 1 33 ? 17.797 -18.891 -3.504 1 83.44 33 ARG B CA 1
ATOM 900 C C . ARG B 1 33 ? 17.016 -18.828 -2.189 1 83.44 33 ARG B C 1
ATOM 902 O O . ARG B 1 33 ? 17.547 -19.188 -1.138 1 83.44 33 ARG B O 1
ATOM 909 N N . THR B 1 34 ? 15.711 -18.484 -2.303 1 83.12 34 THR B N 1
ATOM 910 C CA . THR B 1 34 ? 14.914 -18.406 -1.085 1 83.12 34 THR B CA 1
ATOM 911 C C . THR B 1 34 ? 14.391 -19.781 -0.687 1 83.12 34 THR B C 1
ATOM 913 O O . THR B 1 34 ? 14.172 -20.641 -1.545 1 83.12 34 THR B O 1
ATOM 916 N N . ASP B 1 35 ? 14.266 -20.125 0.589 1 89.06 35 ASP B N 1
ATOM 917 C CA . ASP B 1 35 ? 13.727 -21.391 1.065 1 89.06 35 ASP B CA 1
ATOM 918 C C . ASP B 1 35 ? 12.273 -21.562 0.642 1 89.06 35 ASP B C 1
ATOM 920 O O . ASP B 1 35 ? 11.562 -20.578 0.414 1 89.06 35 ASP B O 1
ATOM 924 N N . GLU B 1 36 ? 11.867 -22.797 0.651 1 90.31 36 GLU B N 1
ATOM 925 C CA . GLU B 1 36 ? 10.547 -23.156 0.127 1 90.31 36 GLU B CA 1
ATOM 926 C C . GLU B 1 36 ? 9.438 -22.516 0.956 1 90.31 36 GLU B C 1
ATOM 928 O O . GLU B 1 36 ? 8.43 -22.062 0.407 1 90.31 36 GLU B O 1
ATOM 933 N N . MET B 1 37 ? 9.602 -22.562 2.219 1 92.25 37 MET B N 1
ATOM 934 C CA . MET B 1 37 ? 8.57 -22 3.098 1 92.25 37 MET B CA 1
ATOM 935 C C . MET B 1 37 ? 8.391 -20.516 2.857 1 92.25 37 MET B C 1
ATOM 937 O O . MET B 1 37 ? 7.262 -20.016 2.811 1 92.25 37 MET B O 1
ATOM 941 N N . VAL B 1 38 ? 9.523 -19.859 2.691 1 90.81 38 VAL B N 1
ATOM 942 C CA . VAL B 1 38 ? 9.492 -18.422 2.434 1 90.81 38 VAL B CA 1
ATOM 943 C C . VAL B 1 38 ? 8.875 -18.156 1.062 1 90.81 38 VAL B C 1
ATOM 945 O O . VAL B 1 38 ? 8.055 -17.25 0.905 1 90.81 38 VAL B O 1
ATOM 948 N N . ARG B 1 39 ? 9.211 -18.938 0.173 1 91.44 39 ARG B N 1
ATOM 949 C CA . ARG B 1 39 ? 8.672 -18.812 -1.179 1 91.44 39 ARG B CA 1
ATOM 950 C C . ARG B 1 39 ? 7.156 -18.969 -1.185 1 91.44 39 ARG B C 1
ATOM 952 O O . ARG B 1 39 ? 6.449 -18.172 -1.809 1 91.44 39 ARG B O 1
ATOM 959 N N . LYS B 1 40 ? 6.723 -19.922 -0.499 1 93.75 40 LYS B N 1
ATOM 960 C CA . LYS B 1 40 ? 5.285 -20.172 -0.406 1 93.75 40 LYS B CA 1
ATOM 961 C C . LYS B 1 40 ? 4.57 -18.984 0.232 1 93.75 40 LYS B C 1
ATOM 963 O O . LYS B 1 40 ? 3.484 -18.594 -0.208 1 93.75 40 LYS B O 1
ATOM 968 N N . ALA B 1 41 ? 5.188 -18.469 1.232 1 92.62 41 ALA B N 1
ATOM 969 C CA . ALA B 1 41 ? 4.609 -17.312 1.896 1 92.62 41 ALA B CA 1
ATOM 970 C C . ALA B 1 41 ? 4.523 -16.125 0.944 1 92.62 41 ALA B C 1
ATOM 972 O O . ALA B 1 41 ? 3.521 -15.398 0.931 1 92.62 41 ALA B O 1
ATOM 973 N N . MET B 1 42 ? 5.547 -15.984 0.141 1 93.12 42 MET B N 1
ATOM 974 C CA . MET B 1 42 ? 5.59 -14.883 -0.815 1 93.12 42 MET B CA 1
ATOM 975 C C . MET B 1 42 ? 4.555 -15.07 -1.917 1 93.12 42 MET B C 1
ATOM 977 O O . MET B 1 42 ? 3.924 -14.109 -2.361 1 93.12 42 MET B O 1
ATOM 981 N N . GLU B 1 43 ? 4.379 -16.25 -2.23 1 93.31 43 GLU B N 1
ATOM 982 C CA . GLU B 1 43 ? 3.377 -16.562 -3.248 1 93.31 43 GLU B CA 1
ATOM 983 C C . GLU B 1 43 ? 1.969 -16.25 -2.752 1 93.31 43 GLU B C 1
ATOM 985 O O . GLU B 1 43 ? 1.145 -15.719 -3.5 1 93.31 43 GLU B O 1
ATOM 990 N N . GLN B 1 44 ? 1.724 -16.562 -1.586 1 94.38 44 GLN B N 1
ATOM 991 C CA . GLN B 1 44 ? 0.425 -16.25 -1 1 94.38 44 GLN B CA 1
ATOM 992 C C . GLN B 1 44 ? 0.17 -14.75 -0.996 1 94.38 44 GLN B C 1
ATOM 994 O O . GLN B 1 44 ? -0.929 -14.305 -1.329 1 94.38 44 GLN B O 1
ATOM 999 N N . ARG B 1 45 ? 1.168 -14.094 -0.627 1 94.12 45 ARG B N 1
ATOM 1000 C CA . ARG B 1 45 ? 1.052 -12.641 -0.633 1 94.12 45 ARG B CA 1
ATOM 1001 C C . ARG B 1 45 ? 0.839 -12.117 -2.049 1 94.12 45 ARG B C 1
ATOM 1003 O O . ARG B 1 45 ? 0.044 -11.195 -2.262 1 94.12 45 ARG B O 1
ATOM 1010 N N . TYR B 1 46 ? 1.562 -12.672 -2.91 1 96.06 46 TYR B N 1
ATOM 1011 C CA . TYR B 1 46 ? 1.389 -12.312 -4.312 1 96.06 46 TYR B CA 1
ATOM 1012 C C . TYR B 1 46 ? -0.063 -12.477 -4.746 1 96.06 46 TYR B C 1
ATOM 1014 O O . TYR B 1 46 ? -0.643 -11.578 -5.355 1 96.06 46 TYR B O 1
ATOM 1022 N N . HIS B 1 47 ? -0.643 -13.602 -4.379 1 95.69 47 HIS B N 1
ATOM 1023 C CA . HIS B 1 47 ? -2.016 -13.891 -4.781 1 95.69 47 HIS B CA 1
ATOM 1024 C C . HIS B 1 47 ? -2.986 -12.867 -4.199 1 95.69 47 HIS B C 1
ATOM 1026 O O . HIS B 1 47 ? -3.896 -12.406 -4.895 1 95.69 47 HIS B O 1
ATOM 1032 N N . ILE B 1 48 ? -2.777 -12.516 -3.018 1 96.5 48 ILE B N 1
ATOM 1033 C CA . ILE B 1 48 ? -3.645 -11.547 -2.357 1 96.5 48 ILE B CA 1
ATOM 1034 C C . ILE B 1 48 ? -3.521 -10.188 -3.045 1 96.5 48 ILE B C 1
ATOM 1036 O O . ILE B 1 48 ? -4.527 -9.562 -3.385 1 96.5 48 ILE B O 1
ATOM 1040 N N . LEU B 1 49 ? -2.348 -9.766 -3.305 1 96.88 49 LEU B N 1
ATOM 1041 C CA . LEU B 1 49 ? -2.088 -8.469 -3.926 1 96.88 49 LEU B CA 1
ATOM 1042 C C . LEU B 1 49 ? -2.625 -8.43 -5.352 1 96.88 49 LEU B C 1
ATOM 1044 O O . LEU B 1 49 ? -3.207 -7.43 -5.777 1 96.88 49 LEU B O 1
ATOM 1048 N N . PHE B 1 50 ? -2.424 -9.5 -5.934 1 96.75 50 PHE B N 1
ATOM 1049 C CA . PHE B 1 50 ? -2.869 -9.617 -7.316 1 96.75 50 PHE B CA 1
ATOM 1050 C C . PHE B 1 50 ? -4.383 -9.469 -7.414 1 96.75 50 PHE B C 1
ATOM 1052 O O . PHE B 1 50 ? -4.883 -8.711 -8.25 1 96.75 50 PHE B O 1
ATOM 1059 N N . LYS B 1 51 ? -5.016 -10.133 -6.57 1 95.56 51 LYS B N 1
ATOM 1060 C CA . LYS B 1 51 ? -6.477 -10.055 -6.551 1 95.56 51 LYS B CA 1
ATOM 1061 C C . LYS B 1 51 ? -6.945 -8.648 -6.211 1 95.56 51 LYS B C 1
ATOM 1063 O O . LYS B 1 51 ? -7.91 -8.148 -6.797 1 95.56 51 LYS B O 1
ATOM 1068 N N . MET B 1 52 ? -6.309 -8.047 -5.332 1 95.25 52 MET B N 1
ATOM 1069 C CA . MET B 1 52 ? -6.656 -6.676 -4.969 1 95.25 52 MET B CA 1
ATOM 1070 C C . MET B 1 52 ? -6.41 -5.727 -6.137 1 95.25 52 MET B C 1
ATOM 1072 O O . MET B 1 52 ? -7.25 -4.879 -6.441 1 95.25 52 MET B O 1
ATOM 1076 N N . TYR B 1 53 ? -5.273 -5.93 -6.746 1 96.44 53 TYR B N 1
ATOM 1077 C CA . TYR B 1 53 ? -4.883 -5.066 -7.852 1 96.44 53 TYR B CA 1
ATOM 1078 C C . TYR B 1 53 ? -5.898 -5.145 -8.984 1 96.44 53 TYR B C 1
ATOM 1080 O O . TYR B 1 53 ? -6.18 -4.141 -9.648 1 96.44 53 TYR B O 1
ATOM 1088 N N . ALA B 1 54 ? -6.426 -6.297 -9.148 1 95.44 54 ALA B N 1
ATOM 1089 C CA . ALA B 1 54 ? -7.379 -6.551 -10.227 1 95.44 54 ALA B CA 1
ATOM 1090 C C . ALA B 1 54 ? -8.633 -5.699 -10.062 1 95.44 54 ALA B C 1
ATOM 1092 O O . ALA B 1 54 ? -9.344 -5.43 -11.039 1 95.44 54 ALA B O 1
ATOM 1093 N N . ARG B 1 55 ? -8.883 -5.258 -8.938 1 93.06 55 ARG B N 1
ATOM 1094 C CA . ARG B 1 55 ? -10.062 -4.438 -8.672 1 93.06 55 ARG B CA 1
ATOM 1095 C C . ARG B 1 55 ? -9.82 -2.984 -9.062 1 93.06 55 ARG B C 1
ATOM 1097 O O . ARG B 1 55 ? -10.766 -2.197 -9.156 1 93.06 55 ARG B O 1
ATOM 1104 N N . PHE B 1 56 ? -8.609 -2.662 -9.367 1 94.19 56 PHE B N 1
ATOM 1105 C CA . PHE B 1 56 ? -8.281 -1.267 -9.633 1 94.19 56 PHE B CA 1
ATOM 1106 C C . PHE B 1 56 ? -7.879 -1.071 -11.094 1 94.19 56 PHE B C 1
ATOM 1108 O O . PHE B 1 56 ? -7.754 0.062 -11.562 1 94.19 56 PHE B O 1
ATOM 1115 N N . VAL B 1 57 ? -7.625 -2.115 -11.766 1 94.44 57 VAL B N 1
ATOM 1116 C CA . VAL B 1 57 ? -7.055 -1.964 -13.094 1 94.44 57 VAL B CA 1
ATOM 1117 C C . VAL B 1 57 ? -7.844 -2.809 -14.094 1 94.44 57 VAL B C 1
ATOM 1119 O O . VAL B 1 57 ? -8.617 -3.686 -13.695 1 94.44 57 VAL B O 1
ATOM 1122 N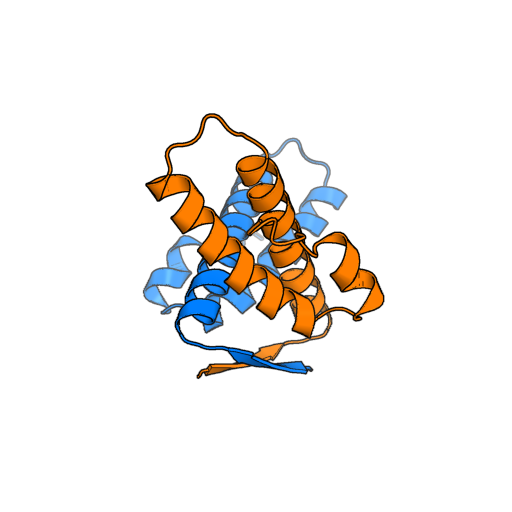 N . SER B 1 58 ? -7.613 -2.549 -15.336 1 94.69 58 SER B N 1
ATOM 1123 C CA . SER B 1 58 ? -8.219 -3.352 -16.391 1 94.69 58 SER B CA 1
ATOM 1124 C C . SER B 1 58 ? -7.516 -4.695 -16.547 1 94.69 58 SER B C 1
ATOM 1126 O O . SER B 1 58 ? -6.359 -4.844 -16.141 1 94.69 58 SER B O 1
ATOM 1128 N N . PRO B 1 59 ? -8.203 -5.637 -17.141 1 93.25 59 PRO B N 1
ATOM 1129 C CA . PRO B 1 59 ? -7.559 -6.926 -17.406 1 93.25 59 PRO B CA 1
ATOM 1130 C C . PRO B 1 59 ? -6.266 -6.789 -18.203 1 93.25 59 PRO B C 1
ATOM 1132 O O . PRO B 1 59 ? -5.305 -7.52 -17.969 1 93.25 59 PRO B O 1
ATOM 1135 N N . LYS B 1 60 ? -6.25 -5.887 -19.125 1 94.62 60 LYS B N 1
ATOM 1136 C CA . LYS B 1 60 ? -5.062 -5.664 -19.938 1 94.62 60 LYS B CA 1
ATOM 1137 C C . LYS B 1 60 ? -3.873 -5.242 -19.094 1 94.62 60 LYS B C 1
ATOM 1139 O O . LYS B 1 60 ? -2.76 -5.738 -19.281 1 94.62 60 LYS B O 1
ATOM 1144 N N . GLU B 1 61 ? -4.133 -4.348 -18.203 1 92.44 61 GLU B N 1
ATOM 1145 C CA . GLU B 1 61 ? -3.086 -3.869 -17.297 1 92.44 61 GLU B CA 1
ATOM 1146 C C . GLU B 1 61 ? -2.666 -4.957 -16.312 1 92.44 61 GLU B C 1
ATOM 1148 O O . GLU B 1 61 ? -1.509 -5.008 -15.891 1 92.44 61 GLU B O 1
ATOM 1153 N N . LEU B 1 62 ? -3.627 -5.793 -15.969 1 94.31 62 LEU B N 1
ATOM 1154 C CA . LEU B 1 62 ? -3.406 -6.836 -14.977 1 94.31 62 LEU B CA 1
ATOM 1155 C C . LEU B 1 62 ? -2.504 -7.934 -15.531 1 94.31 62 LEU B C 1
ATOM 1157 O O . LEU B 1 62 ? -1.777 -8.586 -14.773 1 94.31 62 LEU B O 1
ATOM 1161 N N . THR B 1 63 ? -2.383 -8.125 -16.812 1 93.25 63 THR B N 1
ATOM 1162 C CA . THR B 1 63 ? -1.692 -9.234 -17.453 1 93.25 63 THR B CA 1
ATOM 1163 C C . THR B 1 63 ? -0.191 -9.164 -17.188 1 93.25 63 THR B C 1
ATOM 1165 O O . THR B 1 63 ? 0.495 -10.188 -17.203 1 93.25 63 THR B O 1
ATOM 1168 N N . LYS B 1 64 ? 0.354 -7.984 -16.984 1 90 64 LYS B N 1
ATOM 1169 C CA . LYS B 1 64 ? 1.78 -7.789 -16.75 1 90 64 LYS B CA 1
ATOM 1170 C C . LYS B 1 64 ? 2.225 -8.523 -15.484 1 90 64 LYS B C 1
ATOM 1172 O O . LYS B 1 64 ? 3.416 -8.781 -15.297 1 90 64 LYS B O 1
ATOM 1177 N N . TYR B 1 65 ? 1.312 -8.914 -14.742 1 92.25 65 TYR B N 1
ATOM 1178 C CA . TYR B 1 65 ? 1.65 -9.5 -13.453 1 92.25 65 TYR B CA 1
ATOM 1179 C C . TYR B 1 65 ? 1.198 -10.961 -13.383 1 92.25 65 TYR B C 1
ATOM 1181 O O . TYR B 1 65 ? 1.302 -11.602 -12.336 1 92.25 65 TYR B O 1
ATOM 1189 N N . ILE B 1 66 ? 0.625 -11.398 -14.445 1 89.06 66 ILE B N 1
ATOM 1190 C CA . ILE B 1 66 ? 0.184 -12.789 -14.438 1 89.06 66 ILE B CA 1
ATOM 1191 C C . ILE B 1 66 ? 1.398 -13.711 -14.422 1 89.06 66 ILE B C 1
ATOM 1193 O O . ILE B 1 66 ? 2.301 -13.578 -15.25 1 89.06 66 ILE B O 1
ATOM 1197 N N . ARG B 1 67 ? 1.585 -14.352 -13.305 1 76.75 67 ARG B N 1
ATOM 1198 C CA . ARG B 1 67 ? 2.648 -15.344 -13.195 1 76.75 67 ARG B CA 1
ATOM 1199 C C . ARG B 1 67 ? 2.18 -16.703 -13.695 1 76.75 67 ARG B C 1
ATOM 1201 O O . ARG B 1 67 ? 1.034 -17.094 -13.469 1 76.75 67 ARG B O 1
ATOM 1208 N N . ASN B 1 68 ? 2.646 -17.109 -14.891 1 59.69 68 ASN B N 1
ATOM 1209 C CA . ASN B 1 68 ? 2.41 -18.453 -15.375 1 59.69 68 ASN B CA 1
ATOM 1210 C C . ASN B 1 68 ? 2.719 -19.5 -14.305 1 59.69 68 ASN B C 1
ATOM 1212 O O . ASN B 1 68 ? 3.758 -19.422 -13.648 1 59.69 68 ASN B O 1
ATOM 1216 N N . LYS B 1 69 ? 1.826 -20.062 -13.516 1 54.78 69 LYS B N 1
ATOM 1217 C CA . LYS B 1 69 ? 2.045 -21.266 -12.719 1 54.78 69 LYS B CA 1
ATOM 1218 C C . LYS B 1 69 ? 2.879 -22.281 -13.484 1 54.78 69 LYS B C 1
ATOM 1220 O O . LYS B 1 69 ? 2.502 -22.703 -14.578 1 54.78 69 LYS B O 1
ATOM 1225 N N . LYS B 1 70 ? 4.086 -22.25 -13.57 1 46.34 70 LYS B N 1
ATOM 1226 C CA . LYS B 1 70 ? 4.707 -23.484 -14.047 1 46.34 70 LYS B CA 1
ATOM 1227 C C . LYS B 1 70 ? 4.277 -24.672 -13.203 1 46.34 70 LYS B C 1
ATOM 1229 O O . LYS B 1 70 ? 4.781 -24.875 -12.102 1 46.34 70 LYS B O 1
ATOM 1234 N N . TYR B 1 71 ? 3.283 -25.016 -12.633 1 40.47 71 TYR B N 1
ATOM 1235 C CA . TYR B 1 71 ? 3.082 -26.391 -12.172 1 40.47 71 TYR B CA 1
ATOM 1236 C C . TYR B 1 71 ? 3.244 -27.375 -13.32 1 40.47 71 TYR B C 1
ATOM 1238 O O . TYR B 1 71 ? 2.297 -27.625 -14.07 1 40.47 71 TYR B O 1
ATOM 1246 N N . LYS B 1 72 ? 4.277 -27.328 -14.258 1 32.34 72 LYS B N 1
ATOM 1247 C CA . LYS B 1 72 ? 4.543 -28.688 -14.711 1 32.34 72 LYS B CA 1
ATOM 1248 C C . LYS B 1 72 ? 5.238 -29.516 -13.625 1 32.34 72 LYS B C 1
ATOM 1250 O O . LYS B 1 72 ? 6.125 -29 -12.93 1 32.34 72 LYS B O 1
#